Protein AF-A0A7X8CUR7-F1 (afdb_monomer_lite)

Foldseek 3Di:
DVVVVVVVVVVVVVPPPDPPPPPPAAEEAEAEAEPEPVCVVPLVVCLPVPVLVCLVPPDDAQHWYWYWYDDPHIDTQDTDHHHDPVSSVVVSVSSVD

pLDDT: mean 84.14, std 11.35, range [56.75, 96.12]

Secondary structure (DSSP, 8-state):
-HHHHHHHHHHHHH-S-------PPP-EEEEEEE-SGGGGGGHHHIIIIIIHHHHHHH--TT-EEEEEEESSSEEEEEEEE--SHHHHHHHHHHTT-

Radius of gyration: 23.86 Å; chains: 1; bounding box: 72×24×47 Å

Sequence (97 aa):
MKKLLIALVVAASLATPFPASAQEQPVDLIVLLDASQSMFPYFTEVVDFVVSRIAREYLRFGDTFHLLTFTDSVRIEIAQSVRTEQDLKSLLGRLYL

Structure (mmCIF, N/CA/C/O backbone):
data_AF-A0A7X8CUR7-F1
#
_entry.id   AF-A0A7X8CUR7-F1
#
loop_
_atom_site.group_PDB
_atom_site.id
_atom_site.type_symbol
_atom_site.label_atom_id
_atom_site.label_alt_id
_atom_site.label_comp_id
_atom_site.label_asym_id
_atom_site.label_entity_id
_atom_site.label_seq_id
_atom_site.pdbx_PDB_ins_code
_atom_site.Cartn_x
_atom_site.Cartn_y
_atom_site.Cartn_z
_atom_site.occupancy
_atom_site.B_iso_or_equiv
_atom_site.auth_seq_id
_atom_site.auth_comp_id
_atom_site.auth_asym_id
_atom_site.auth_atom_id
_atom_site.pdbx_PDB_model_num
ATOM 1 N N . MET A 1 1 ? -60.022 -0.819 30.252 1.00 60.81 1 MET A N 1
ATOM 2 C CA . MET A 1 1 ? -59.418 -1.802 29.318 1.00 60.81 1 MET A CA 1
ATOM 3 C C . MET A 1 1 ? -58.727 -1.154 28.111 1.00 60.81 1 MET A C 1
ATOM 5 O O . MET A 1 1 ? -57.564 -1.443 27.891 1.00 60.81 1 MET A O 1
ATOM 9 N N . LYS A 1 2 ? -59.361 -0.217 27.382 1.00 63.09 2 LYS A N 1
ATOM 10 C CA . LYS A 1 2 ? -58.754 0.488 26.223 1.00 63.09 2 LYS A CA 1
ATOM 11 C C . LYS A 1 2 ? -57.415 1.198 26.502 1.00 63.09 2 LYS A C 1
ATOM 13 O O . LYS A 1 2 ? -56.503 1.097 25.697 1.00 63.09 2 LYS A O 1
ATOM 18 N N . LYS A 1 3 ? -57.264 1.851 27.662 1.00 67.38 3 LYS A N 1
ATOM 19 C CA . LYS A 1 3 ? -56.010 2.531 28.055 1.00 67.38 3 LYS A CA 1
ATOM 20 C C . LYS A 1 3 ? -54.838 1.562 28.286 1.00 67.38 3 LYS A C 1
ATOM 22 O O . LYS A 1 3 ? -53.699 1.913 28.020 1.00 67.38 3 LYS A O 1
ATOM 27 N N . LEU A 1 4 ? -55.140 0.341 28.736 1.00 75.75 4 LEU A N 1
ATOM 28 C CA . LEU A 1 4 ? -54.146 -0.706 28.985 1.00 75.75 4 LEU A CA 1
ATOM 29 C C . LEU A 1 4 ? -53.666 -1.334 27.666 1.00 75.75 4 LEU A C 1
ATOM 31 O O . LEU A 1 4 ? -52.482 -1.579 27.493 1.00 75.75 4 LEU A O 1
ATOM 35 N N . LEU A 1 5 ? -54.586 -1.497 26.709 1.00 74.56 5 LEU A N 1
ATOM 36 C CA . LEU A 1 5 ? -54.280 -1.899 25.333 1.00 74.56 5 LEU A CA 1
ATOM 37 C C . LEU A 1 5 ? -53.378 -0.884 24.621 1.00 74.56 5 LEU A C 1
ATOM 39 O O . LEU A 1 5 ? -52.410 -1.277 23.984 1.00 74.56 5 LEU A O 1
ATOM 43 N N . ILE A 1 6 ? -53.651 0.415 24.773 1.00 76.88 6 ILE A N 1
ATOM 44 C CA . ILE A 1 6 ? -52.813 1.471 24.184 1.00 76.88 6 ILE A CA 1
ATOM 45 C C . ILE A 1 6 ? -51.407 1.452 24.798 1.00 76.88 6 ILE A C 1
ATOM 47 O O . ILE A 1 6 ? -50.425 1.523 24.067 1.00 76.88 6 ILE A O 1
ATOM 51 N N . ALA A 1 7 ? -51.297 1.285 26.119 1.00 76.31 7 ALA A N 1
ATOM 52 C CA . ALA A 1 7 ? -50.001 1.177 26.789 1.00 76.31 7 ALA A CA 1
ATOM 53 C C . ALA A 1 7 ? -49.195 -0.046 26.313 1.00 76.31 7 ALA A C 1
ATOM 55 O O . ALA A 1 7 ? -47.987 0.056 26.115 1.00 76.31 7 ALA A O 1
ATOM 56 N N . LEU A 1 8 ? -49.864 -1.177 26.069 1.00 77.12 8 LEU A N 1
ATOM 57 C CA . LEU A 1 8 ? -49.224 -2.397 25.578 1.00 77.12 8 LEU A CA 1
ATOM 58 C C . LEU A 1 8 ? -48.720 -2.250 24.134 1.00 77.12 8 LEU A C 1
ATOM 60 O O . LEU A 1 8 ? -47.628 -2.709 23.817 1.00 77.12 8 LEU A O 1
ATOM 64 N N . VAL A 1 9 ? -49.479 -1.564 23.273 1.00 76.94 9 VAL A N 1
ATOM 65 C CA . VAL A 1 9 ? -49.076 -1.275 21.886 1.00 76.94 9 VAL A CA 1
ATOM 66 C C . VAL A 1 9 ? -47.884 -0.316 21.844 1.00 76.94 9 VAL A C 1
ATOM 68 O O . VAL A 1 9 ? -46.949 -0.545 21.082 1.00 76.94 9 VAL A O 1
ATOM 71 N N . VAL A 1 10 ? -47.864 0.713 22.698 1.00 76.12 10 VAL A N 1
ATOM 72 C CA . VAL A 1 10 ? -46.731 1.651 22.785 1.00 76.12 10 VAL A CA 1
ATOM 73 C C . VAL A 1 10 ? -45.471 0.947 23.301 1.00 76.12 10 VAL A C 1
ATOM 75 O O . VAL A 1 10 ? -44.399 1.103 22.717 1.00 76.12 10 VAL A O 1
ATOM 78 N N . ALA A 1 11 ? -45.594 0.107 24.332 1.00 72.00 11 ALA A N 1
ATOM 79 C CA . ALA A 1 11 ? -44.474 -0.686 24.839 1.00 72.00 11 ALA A CA 1
ATOM 80 C C . ALA A 1 11 ? -43.939 -1.677 23.789 1.00 72.00 11 ALA A C 1
ATOM 82 O O . ALA A 1 11 ? -42.727 -1.817 23.642 1.00 72.00 11 ALA A O 1
ATOM 83 N N . ALA A 1 12 ? -44.824 -2.305 23.008 1.00 68.69 12 ALA A N 1
ATOM 84 C CA . ALA A 1 12 ? -44.433 -3.192 21.914 1.00 68.69 12 ALA A CA 1
ATOM 85 C C . ALA A 1 12 ? -43.738 -2.441 20.762 1.00 68.69 12 ALA A C 1
ATOM 87 O O . ALA A 1 12 ? -42.798 -2.970 20.176 1.00 68.69 12 ALA A O 1
ATOM 88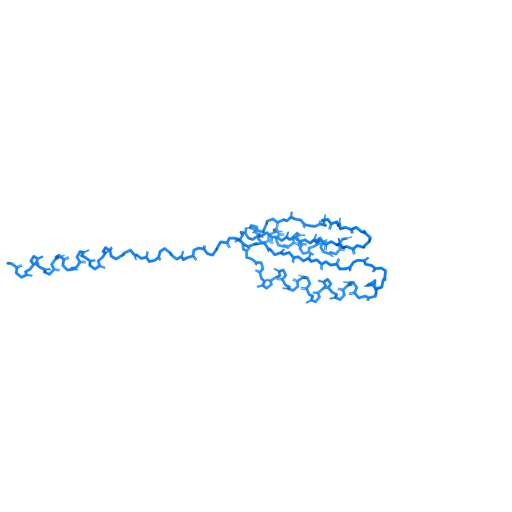 N N . SER A 1 13 ? -44.140 -1.197 20.471 1.00 64.06 13 SER A N 1
ATOM 89 C CA . SER A 1 13 ? -43.485 -0.365 19.448 1.00 64.06 13 SER A CA 1
ATOM 90 C C . SER A 1 13 ? -42.101 0.154 19.852 1.00 64.06 13 SER A C 1
ATOM 92 O O . SER A 1 13 ? -41.285 0.429 18.983 1.00 64.06 13 SER A O 1
ATOM 94 N N . LEU A 1 14 ? -41.808 0.247 21.154 1.00 64.19 14 LEU A N 1
ATOM 95 C CA . LEU A 1 14 ? -40.483 0.618 21.671 1.00 64.19 14 LEU A CA 1
ATOM 96 C C . LEU A 1 14 ? -39.525 -0.577 21.775 1.00 64.19 14 LEU A C 1
ATOM 98 O O . LEU A 1 14 ? -38.320 -0.386 21.906 1.00 64.19 14 LEU A O 1
ATOM 102 N N . ALA A 1 15 ? -40.054 -1.801 21.719 1.00 62.53 15 ALA A N 1
ATOM 103 C CA . ALA A 1 15 ? -39.283 -3.038 21.791 1.00 62.53 15 ALA A CA 1
ATOM 104 C C . ALA A 1 15 ? -38.834 -3.555 20.416 1.00 62.53 15 ALA A C 1
ATOM 106 O O . ALA A 1 15 ? -38.259 -4.642 20.339 1.00 62.53 15 ALA A O 1
ATOM 107 N N . THR A 1 16 ? -39.085 -2.818 19.326 1.00 64.56 16 THR A N 1
ATOM 108 C CA . THR A 1 16 ? -38.521 -3.186 18.026 1.00 64.56 16 THR A CA 1
ATOM 109 C C . THR A 1 16 ? -37.000 -3.138 18.144 1.00 64.56 16 THR A C 1
ATOM 111 O O . THR A 1 16 ? -36.472 -2.065 18.453 1.00 64.56 16 THR A O 1
ATOM 114 N N . PRO A 1 17 ? -36.282 -4.255 17.925 1.00 64.94 17 PRO A N 1
ATOM 115 C CA . PRO A 1 17 ? -34.835 -4.215 17.888 1.00 64.94 17 PRO A CA 1
ATOM 116 C C . PRO A 1 17 ? -34.463 -3.256 16.763 1.00 64.94 17 PRO A C 1
ATOM 118 O O . PRO A 1 17 ? -34.732 -3.527 15.591 1.00 64.94 17 PRO A O 1
ATOM 121 N N . PHE A 1 18 ? -33.901 -2.102 17.125 1.00 64.75 18 PHE A N 1
ATOM 122 C CA . PHE A 1 18 ? -33.197 -1.279 16.158 1.00 64.75 18 PHE A CA 1
ATOM 123 C C . PHE A 1 18 ? -32.205 -2.219 15.476 1.00 64.75 18 PHE A C 1
ATOM 125 O O . PHE A 1 18 ? -31.479 -2.914 16.199 1.00 64.75 18 PHE A O 1
ATOM 132 N N . PRO A 1 19 ? -32.191 -2.322 14.134 1.00 60.38 19 PRO A N 1
ATOM 133 C CA . PRO A 1 19 ? -31.118 -3.044 13.484 1.00 60.38 19 PRO A CA 1
ATOM 134 C C . PRO A 1 19 ? -29.843 -2.388 13.996 1.00 60.38 19 PRO A C 1
ATOM 136 O O . PRO A 1 19 ? -29.645 -1.190 13.786 1.00 60.38 19 PRO A O 1
ATOM 139 N N . ALA A 1 20 ? -29.052 -3.141 14.766 1.00 60.62 20 ALA A N 1
ATOM 140 C CA . ALA A 1 20 ? -27.716 -2.720 15.130 1.00 60.62 20 ALA A CA 1
ATOM 141 C C . ALA A 1 20 ? -27.080 -2.364 13.795 1.00 60.62 20 ALA A C 1
ATOM 143 O O . ALA A 1 20 ? -26.987 -3.229 12.921 1.00 60.62 20 ALA A O 1
ATOM 144 N N . SER A 1 21 ? -26.822 -1.069 13.598 1.00 56.75 21 SER A N 1
ATOM 145 C CA . SER A 1 21 ? -26.194 -0.526 12.402 1.00 56.75 21 SER A CA 1
ATOM 146 C C . SER A 1 21 ? -25.105 -1.504 12.015 1.00 56.75 21 SER A C 1
ATOM 148 O O . SER A 1 21 ? -24.236 -1.753 12.851 1.00 56.75 21 SER A O 1
ATOM 150 N N . ALA A 1 22 ? -25.244 -2.145 10.850 1.00 58.59 22 ALA A N 1
ATOM 151 C CA . ALA A 1 22 ? -24.311 -3.155 10.385 1.00 58.59 22 ALA A CA 1
ATOM 152 C C . ALA A 1 22 ? -22.933 -2.503 10.416 1.00 58.59 22 ALA A C 1
ATOM 154 O O . ALA A 1 22 ? -22.624 -1.666 9.572 1.00 58.59 22 ALA A O 1
ATOM 155 N N . GLN A 1 23 ? -22.176 -2.775 11.478 1.00 58.53 23 GLN A N 1
ATOM 156 C CA . GLN A 1 23 ? -20.870 -2.188 11.657 1.00 58.53 23 GLN A CA 1
ATOM 157 C C . GLN A 1 23 ? -20.037 -2.854 10.583 1.00 58.53 23 GLN A C 1
ATOM 159 O O . GLN A 1 23 ? -19.767 -4.053 10.674 1.00 58.53 23 GLN A O 1
ATOM 164 N N . GLU A 1 24 ? -19.792 -2.108 9.506 1.00 68.62 24 GLU A N 1
ATOM 165 C CA . GLU A 1 24 ? -19.038 -2.604 8.369 1.00 68.62 24 GLU A CA 1
ATOM 166 C C . GLU A 1 24 ? -17.734 -3.172 8.921 1.00 68.62 24 GLU A C 1
ATOM 168 O O . GLU A 1 24 ? -17.003 -2.498 9.652 1.00 68.62 24 GLU A O 1
ATOM 173 N N . GLN A 1 25 ? -17.546 -4.474 8.703 1.00 83.62 25 GLN A N 1
ATOM 174 C CA . GLN A 1 25 ? -16.400 -5.177 9.250 1.00 83.62 25 GLN A CA 1
ATOM 175 C C . GLN A 1 25 ? -15.138 -4.572 8.635 1.00 83.62 25 GLN A C 1
ATOM 177 O O . GLN A 1 25 ? -15.172 -4.225 7.452 1.00 83.62 25 GLN A O 1
ATOM 182 N N . PRO A 1 26 ? -14.049 -4.451 9.414 1.00 89.81 26 PRO A N 1
ATOM 183 C CA . PRO A 1 26 ? -12.769 -4.021 8.876 1.00 89.81 26 PRO A CA 1
ATOM 184 C C . PRO A 1 26 ? -12.411 -4.810 7.622 1.00 89.81 26 PRO A C 1
ATOM 186 O O . PRO A 1 26 ? -12.587 -6.033 7.596 1.00 89.81 26 PRO A O 1
ATOM 189 N N . VAL A 1 27 ? -11.920 -4.116 6.601 1.00 91.25 27 VAL A N 1
ATOM 190 C CA . VAL A 1 27 ? -11.511 -4.743 5.343 1.00 91.25 27 VAL A CA 1
ATOM 191 C C . VAL A 1 27 ? -9.996 -4.759 5.195 1.00 91.25 27 VAL A C 1
ATOM 193 O O . VAL A 1 27 ? -9.289 -3.882 5.693 1.00 91.25 27 VAL A O 1
ATOM 196 N N . ASP A 1 28 ? -9.505 -5.751 4.457 1.00 93.75 28 ASP A N 1
ATOM 197 C CA . ASP A 1 28 ? -8.108 -5.829 4.044 1.00 93.75 28 ASP A CA 1
ATOM 198 C C . ASP A 1 28 ? -7.985 -5.331 2.597 1.00 93.75 28 ASP A C 1
ATOM 200 O O . ASP A 1 28 ? -8.448 -5.973 1.650 1.00 93.75 28 ASP A O 1
ATOM 204 N N . LEU A 1 29 ? -7.355 -4.171 2.411 1.00 92.81 29 LEU A N 1
ATOM 205 C CA . LEU A 1 29 ? -7.018 -3.633 1.098 1.00 92.81 29 LEU A CA 1
ATOM 206 C C . LEU A 1 29 ? -5.654 -4.173 0.672 1.00 92.81 29 LEU A C 1
ATOM 208 O O . LEU A 1 29 ? -4.623 -3.780 1.216 1.00 92.81 29 LEU A O 1
ATOM 212 N N . ILE A 1 30 ? -5.654 -5.052 -0.327 1.00 93.94 30 ILE A N 1
ATOM 213 C CA . ILE A 1 30 ? -4.447 -5.710 -0.827 1.00 93.94 30 ILE A CA 1
ATOM 214 C C . ILE A 1 30 ? -4.088 -5.152 -2.204 1.00 93.94 30 ILE A C 1
ATOM 216 O O . ILE A 1 30 ? -4.842 -5.299 -3.164 1.00 93.94 30 ILE A O 1
ATOM 220 N N . VAL A 1 31 ? -2.908 -4.547 -2.303 1.00 92.19 31 VAL A N 1
ATOM 221 C CA . VAL A 1 31 ? -2.311 -4.067 -3.550 1.00 92.19 31 VAL A CA 1
ATOM 222 C C . VAL A 1 31 ? -1.167 -4.998 -3.929 1.00 92.19 31 VAL A C 1
ATOM 224 O O . VAL A 1 31 ? -0.205 -5.139 -3.178 1.00 92.19 31 VAL A O 1
ATOM 227 N N . LEU A 1 32 ? -1.266 -5.614 -5.106 1.00 93.44 32 LEU A N 1
ATOM 228 C CA . LEU A 1 32 ? -0.192 -6.399 -5.708 1.00 93.44 32 LEU A CA 1
ATOM 229 C C . LEU A 1 32 ? 0.437 -5.590 -6.845 1.00 93.44 32 LEU A C 1
ATOM 231 O O . LEU A 1 32 ? -0.207 -5.341 -7.862 1.00 93.44 32 LEU A O 1
ATOM 235 N N . LEU A 1 33 ? 1.684 -5.173 -6.655 1.00 92.19 33 LEU A N 1
ATOM 236 C CA . LEU A 1 33 ? 2.425 -4.301 -7.554 1.00 92.19 33 LEU A CA 1
ATOM 237 C C . LEU A 1 33 ? 3.512 -5.082 -8.299 1.00 92.19 33 LEU A C 1
ATOM 239 O O . LEU A 1 33 ? 4.361 -5.732 -7.692 1.00 92.19 33 LEU A O 1
ATOM 243 N N . ASP A 1 34 ? 3.503 -4.990 -9.623 1.00 92.75 34 ASP A N 1
ATOM 244 C CA . ASP A 1 34 ? 4.588 -5.512 -10.450 1.00 92.75 34 ASP A CA 1
ATOM 245 C C . ASP A 1 34 ? 5.832 -4.623 -10.284 1.00 92.75 34 ASP A C 1
ATOM 247 O O . ASP A 1 34 ? 5.791 -3.421 -10.555 1.00 92.75 34 ASP A O 1
ATOM 251 N N . ALA A 1 35 ? 6.931 -5.217 -9.814 1.00 91.19 35 ALA A N 1
ATOM 252 C CA . ALA A 1 35 ? 8.220 -4.557 -9.612 1.00 91.19 35 ALA A CA 1
ATOM 253 C C . ALA A 1 35 ? 9.293 -5.052 -10.603 1.00 91.19 35 ALA A C 1
ATOM 255 O O . ALA A 1 35 ? 10.493 -4.889 -10.367 1.00 91.19 35 ALA 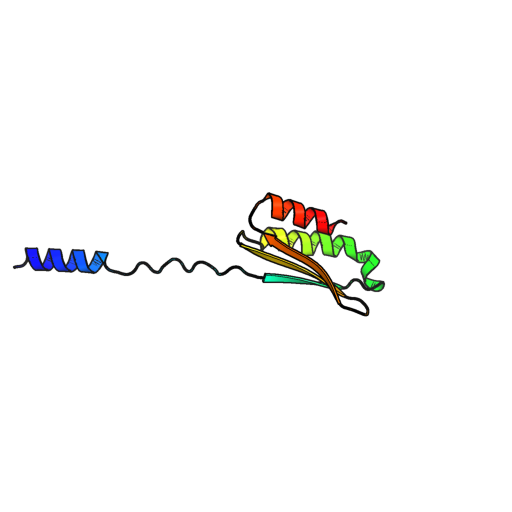A O 1
ATOM 256 N N . SER A 1 36 ? 8.883 -5.687 -11.705 1.00 93.62 36 SER A N 1
ATOM 257 C CA . SER A 1 36 ? 9.774 -6.118 -12.781 1.00 93.62 36 SER A CA 1
ATOM 258 C C . SER A 1 36 ? 10.472 -4.934 -13.455 1.00 93.62 36 SER A C 1
ATOM 260 O O . SER A 1 36 ? 9.991 -3.801 -13.454 1.00 93.62 36 SER A O 1
ATOM 262 N N . GLN A 1 37 ? 11.616 -5.198 -14.091 1.00 92.69 37 GLN A N 1
ATOM 263 C CA . GLN A 1 37 ? 12.407 -4.154 -14.751 1.00 92.69 37 GLN A CA 1
ATOM 264 C C . GLN A 1 37 ? 11.618 -3.404 -15.841 1.00 92.69 37 GLN A C 1
ATOM 266 O O . GLN A 1 37 ? 11.828 -2.209 -16.044 1.00 92.69 37 GLN A O 1
ATOM 271 N N . SER A 1 38 ? 10.677 -4.075 -16.514 1.00 93.62 38 SER A N 1
ATOM 272 C CA . SER A 1 38 ? 9.778 -3.454 -17.496 1.00 93.62 38 SER A CA 1
ATOM 273 C C . SER A 1 38 ? 8.860 -2.386 -16.899 1.00 93.62 38 SER A C 1
ATOM 275 O O . SER A 1 38 ? 8.410 -1.508 -17.631 1.00 93.62 38 SER A O 1
ATOM 277 N N . MET A 1 39 ? 8.610 -2.426 -15.589 1.00 92.94 39 MET A N 1
ATOM 278 C CA . MET A 1 39 ? 7.755 -1.468 -14.891 1.00 92.94 39 MET A CA 1
ATOM 279 C C . MET A 1 39 ? 8.492 -0.226 -14.389 1.00 92.94 39 MET A C 1
ATOM 281 O O . MET A 1 39 ? 7.838 0.743 -14.011 1.00 92.94 39 MET A O 1
ATOM 285 N N . PHE A 1 40 ? 9.829 -0.194 -14.422 1.00 89.00 40 PHE A N 1
ATOM 286 C CA . PHE A 1 40 ? 10.614 0.924 -13.877 1.00 89.00 40 PHE A CA 1
ATOM 287 C C . PHE A 1 40 ? 10.217 2.305 -14.429 1.00 89.00 40 PHE A C 1
ATOM 289 O O . PHE A 1 40 ? 10.110 3.230 -13.625 1.00 89.00 40 PHE A O 1
ATOM 296 N N . PRO A 1 41 ? 9.936 2.485 -15.739 1.00 91.31 41 PRO A N 1
ATOM 297 C CA . PRO A 1 41 ? 9.510 3.785 -16.264 1.00 91.31 41 PRO A CA 1
ATOM 298 C C . PRO A 1 41 ? 8.161 4.271 -15.715 1.00 91.31 41 PRO A C 1
ATOM 300 O O . PRO A 1 41 ? 7.889 5.465 -15.752 1.00 91.31 41 PRO A O 1
ATOM 303 N N . TYR A 1 42 ? 7.327 3.355 -15.220 1.00 88.75 42 TYR A N 1
ATOM 304 C CA . TYR A 1 42 ? 5.942 3.611 -14.815 1.00 88.75 42 TYR A CA 1
ATOM 305 C C . TYR A 1 42 ? 5.744 3.567 -13.298 1.00 88.75 42 TYR A C 1
ATOM 307 O O . TYR A 1 42 ? 4.658 3.874 -12.814 1.00 88.75 42 TYR A O 1
ATOM 315 N N . PHE A 1 43 ? 6.768 3.172 -12.537 1.00 84.69 43 PHE A N 1
ATOM 316 C CA . PHE A 1 43 ? 6.643 2.878 -11.110 1.00 84.69 43 PHE A CA 1
ATOM 317 C C . PHE A 1 43 ? 6.083 4.067 -10.324 1.00 84.69 43 PHE A C 1
ATOM 319 O O . PHE A 1 43 ? 5.104 3.922 -9.596 1.00 84.69 43 PHE A O 1
ATOM 326 N N . THR A 1 44 ? 6.643 5.259 -10.543 1.00 84.31 44 THR A N 1
ATOM 327 C CA . THR A 1 44 ? 6.181 6.493 -9.899 1.00 84.31 44 THR A CA 1
ATOM 328 C C . THR A 1 44 ? 4.723 6.793 -10.233 1.00 84.31 44 THR A C 1
ATOM 330 O O . THR A 1 44 ? 3.939 7.059 -9.330 1.00 84.31 44 THR A O 1
ATOM 333 N N . GLU A 1 45 ? 4.324 6.682 -11.504 1.00 85.88 45 GLU A N 1
ATOM 334 C CA . GLU A 1 45 ? 2.942 6.951 -11.917 1.00 85.88 45 GLU A CA 1
ATOM 335 C C . GLU A 1 45 ? 1.956 5.961 -11.287 1.00 85.88 45 GLU A C 1
ATOM 337 O O . GLU A 1 45 ? 0.899 6.359 -10.796 1.00 85.88 45 GLU A O 1
ATOM 342 N N . VAL A 1 46 ? 2.296 4.672 -11.251 1.00 86.19 46 VAL A N 1
ATOM 343 C CA . VAL A 1 46 ? 1.437 3.653 -10.637 1.00 86.19 46 VAL A CA 1
ATOM 344 C C . VAL A 1 46 ? 1.304 3.893 -9.131 1.00 86.19 46 VAL A C 1
ATOM 346 O O . VAL A 1 46 ? 0.195 3.854 -8.593 1.00 86.19 46 VAL A O 1
ATOM 349 N N . VAL A 1 47 ? 2.404 4.194 -8.440 1.00 84.75 47 VAL A N 1
ATOM 350 C CA . VAL A 1 47 ? 2.377 4.480 -7.000 1.00 84.75 47 VAL A CA 1
ATOM 351 C C . VAL A 1 47 ? 1.578 5.754 -6.698 1.00 84.75 47 VAL A C 1
ATOM 353 O O . VAL A 1 47 ? 0.711 5.739 -5.820 1.00 84.75 47 VAL A O 1
ATOM 356 N N . ASP A 1 48 ? 1.799 6.831 -7.451 1.00 82.00 48 ASP A N 1
ATOM 357 C CA . ASP A 1 48 ? 1.158 8.129 -7.225 1.00 82.00 48 ASP A CA 1
ATOM 358 C C . ASP A 1 48 ? -0.327 8.138 -7.566 1.00 82.00 48 ASP A C 1
ATOM 360 O O . ASP A 1 48 ? -1.164 8.559 -6.760 1.00 82.00 48 ASP A O 1
ATOM 364 N N . PHE A 1 49 ? -0.675 7.689 -8.769 1.00 76.94 49 PHE A N 1
ATOM 365 C CA . PHE A 1 49 ? -2.030 7.855 -9.284 1.00 76.94 49 PHE A CA 1
ATOM 366 C C . PHE A 1 49 ? -2.966 6.733 -8.860 1.00 76.94 49 PHE A C 1
ATOM 368 O O . PHE A 1 49 ? -4.177 6.958 -8.785 1.00 76.94 49 PHE A O 1
ATOM 375 N N . VAL A 1 50 ? -2.426 5.545 -8.576 1.00 78.62 50 VAL A N 1
ATOM 376 C CA . VAL A 1 50 ? -3.234 4.360 -8.283 1.00 78.62 50 VAL A CA 1
ATOM 377 C C . VAL A 1 50 ? -3.128 4.002 -6.809 1.00 78.62 50 VAL A C 1
ATOM 379 O O . VAL A 1 50 ? -4.130 4.068 -6.102 1.00 78.62 50 VAL A O 1
ATOM 382 N N . VAL A 1 51 ? -1.935 3.685 -6.305 1.00 81.31 51 VAL A N 1
ATOM 383 C CA . VAL A 1 51 ? -1.794 3.148 -4.939 1.00 81.31 51 VAL A CA 1
ATOM 384 C C . VAL A 1 51 ? -2.132 4.200 -3.882 1.00 81.31 51 VAL A C 1
ATOM 386 O O . VAL A 1 51 ? -2.988 3.964 -3.028 1.00 81.31 51 VAL A O 1
ATOM 389 N N . SER A 1 52 ? -1.535 5.390 -3.976 1.00 84.31 52 SER A N 1
ATOM 390 C CA . SER A 1 52 ? -1.795 6.497 -3.048 1.00 84.31 52 SER A CA 1
ATOM 391 C C . SER A 1 52 ? -3.245 6.976 -3.096 1.00 84.31 52 SER A C 1
ATOM 393 O O . SER A 1 52 ? -3.813 7.346 -2.065 1.00 84.31 52 SER A O 1
ATOM 395 N N . ARG A 1 53 ? -3.867 6.963 -4.280 1.00 87.12 53 ARG A N 1
ATOM 396 C CA . ARG A 1 53 ? -5.265 7.365 -4.452 1.00 87.12 53 ARG A CA 1
ATOM 397 C C . ARG A 1 53 ? -6.224 6.343 -3.856 1.00 87.12 53 ARG A C 1
ATOM 399 O O . ARG A 1 53 ? -7.086 6.726 -3.071 1.00 87.12 53 ARG A O 1
ATOM 406 N N . ILE A 1 54 ? -6.040 5.059 -4.169 1.00 85.56 54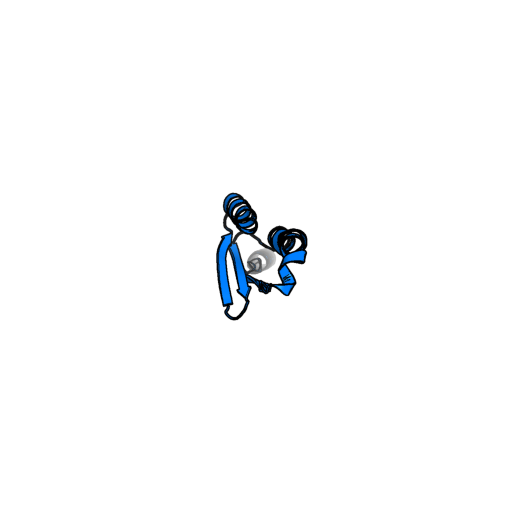 ILE A N 1
ATOM 407 C CA . ILE A 1 54 ? -6.880 3.983 -3.633 1.00 85.56 54 ILE A CA 1
ATOM 408 C C . ILE A 1 54 ? -6.764 3.944 -2.106 1.00 85.56 54 ILE A C 1
ATOM 410 O O . ILE A 1 54 ? -7.781 3.876 -1.423 1.00 85.56 54 ILE A O 1
ATOM 414 N N . ALA A 1 55 ? -5.553 4.071 -1.558 1.00 86.00 55 ALA A N 1
ATOM 415 C CA . ALA A 1 55 ? -5.357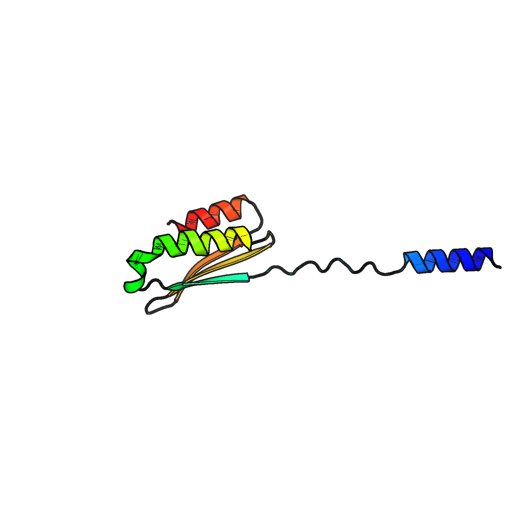 4.125 -0.113 1.00 86.00 55 ALA A CA 1
ATOM 416 C C . ALA A 1 55 ? -6.142 5.281 0.535 1.00 86.00 55 ALA A C 1
ATOM 418 O O . ALA A 1 55 ? -6.762 5.087 1.571 1.00 86.00 55 ALA A O 1
ATOM 419 N N . ARG A 1 56 ? -6.174 6.473 -0.073 1.00 86.25 56 ARG A N 1
ATOM 420 C CA . ARG A 1 56 ? -6.915 7.626 0.474 1.00 86.25 56 ARG A CA 1
ATOM 421 C C . ARG A 1 56 ? -8.429 7.522 0.314 1.00 86.25 56 ARG A C 1
ATOM 423 O O . ARG A 1 56 ? -9.152 8.004 1.177 1.00 86.25 56 ARG A O 1
ATOM 430 N N . GLU A 1 57 ? -8.901 6.978 -0.803 1.00 87.81 57 GLU A N 1
ATOM 431 C CA . GLU A 1 57 ? -10.332 6.942 -1.124 1.00 87.81 57 GLU A CA 1
ATOM 432 C C . GLU A 1 57 ? -11.051 5.745 -0.484 1.00 87.81 57 GLU A C 1
ATOM 434 O O . GLU A 1 57 ? -12.241 5.847 -0.187 1.00 87.81 57 GLU A O 1
ATOM 439 N N . TYR A 1 58 ? -10.348 4.630 -0.254 1.00 84.69 58 TYR A N 1
ATOM 440 C CA . TYR A 1 58 ? -10.969 3.373 0.170 1.00 84.69 58 TYR A CA 1
ATOM 441 C C . TYR A 1 58 ? -10.594 2.909 1.579 1.00 84.69 58 TYR A C 1
ATOM 443 O O . TYR A 1 58 ? -11.382 2.159 2.153 1.00 84.69 58 TYR A O 1
ATOM 451 N N . LEU A 1 59 ? -9.462 3.335 2.160 1.00 89.38 59 LEU A N 1
ATOM 452 C CA . LEU A 1 59 ? -9.139 2.962 3.544 1.00 89.38 59 LEU A CA 1
ATOM 453 C C . LEU A 1 59 ? -9.967 3.770 4.534 1.00 89.38 59 LEU A C 1
ATOM 455 O O . LEU A 1 59 ? -10.010 5.001 4.497 1.00 89.38 59 LEU A O 1
ATOM 459 N N . ARG A 1 60 ? -10.558 3.060 5.484 1.00 90.94 60 ARG A N 1
ATOM 460 C CA . ARG A 1 60 ? -11.256 3.612 6.638 1.00 90.94 60 ARG A CA 1
ATOM 461 C C . ARG A 1 60 ? -10.500 3.253 7.907 1.00 90.94 60 ARG A C 1
ATOM 463 O O . ARG A 1 60 ? -9.661 2.353 7.935 1.00 90.94 60 ARG A O 1
ATOM 470 N N . PHE A 1 61 ? -10.804 3.954 8.995 1.00 90.62 61 PHE A N 1
ATOM 471 C CA . PHE A 1 61 ? -10.238 3.587 10.288 1.00 90.62 61 PHE A CA 1
ATOM 472 C C . PHE A 1 61 ? -10.749 2.214 10.723 1.00 90.62 61 PHE A C 1
ATOM 474 O O . PHE A 1 61 ? -11.954 1.989 10.808 1.00 90.62 61 PHE A O 1
ATOM 481 N N . GLY A 1 62 ? -9.814 1.323 11.027 1.00 90.69 62 GLY A N 1
ATOM 482 C CA . GLY A 1 62 ? -10.065 -0.083 11.316 1.00 90.69 62 GLY A CA 1
ATOM 483 C C . GLY A 1 62 ? -9.517 -1.011 10.236 1.00 90.69 62 GLY A C 1
ATOM 484 O O . GLY A 1 62 ? -9.114 -2.119 10.582 1.00 90.69 62 GLY A O 1
ATOM 485 N N . ASP A 1 63 ? -9.420 -0.549 8.989 1.00 94.06 63 ASP A N 1
ATOM 486 C CA . ASP A 1 63 ? -8.968 -1.358 7.855 1.00 94.06 63 ASP A CA 1
ATOM 487 C C . ASP A 1 63 ? -7.468 -1.658 7.914 1.00 94.06 63 ASP A C 1
ATOM 489 O O . ASP A 1 63 ? -6.691 -0.972 8.592 1.00 94.06 63 ASP A O 1
ATOM 493 N N . THR A 1 64 ? -7.047 -2.676 7.167 1.00 94.94 64 THR A N 1
ATOM 494 C CA . THR A 1 64 ? -5.637 -3.040 7.007 1.00 94.94 64 THR A CA 1
ATOM 495 C C . THR A 1 64 ? -5.213 -2.870 5.560 1.00 94.94 64 THR A C 1
ATOM 497 O O . THR A 1 64 ? -5.869 -3.337 4.636 1.00 94.94 64 THR A O 1
ATOM 500 N N . PHE A 1 65 ? -4.087 -2.200 5.352 1.00 94.81 65 PHE A N 1
ATOM 501 C CA . PHE A 1 65 ? -3.473 -2.046 4.045 1.00 94.81 65 PHE A CA 1
ATOM 502 C C . PHE A 1 65 ? -2.301 -3.005 3.885 1.00 94.81 65 PHE A C 1
ATOM 504 O O . PHE A 1 65 ? -1.418 -3.075 4.748 1.00 94.81 65 PHE A O 1
ATOM 511 N N . HIS A 1 66 ? -2.262 -3.676 2.740 1.00 95.00 66 HIS A N 1
ATOM 512 C CA . HIS A 1 66 ? -1.178 -4.547 2.331 1.00 95.00 66 HIS A CA 1
ATOM 513 C C . HIS A 1 66 ? -0.633 -4.101 0.977 1.00 95.00 66 HIS A C 1
ATOM 515 O O . HIS A 1 66 ? -1.374 -4.046 -0.001 1.00 95.00 66 HIS A O 1
ATOM 521 N N . LEU A 1 67 ? 0.672 -3.840 0.907 1.00 93.31 67 LEU A N 1
ATOM 522 C CA . LEU A 1 67 ? 1.397 -3.683 -0.350 1.00 93.31 67 LEU A CA 1
ATOM 523 C C . LEU A 1 67 ? 2.317 -4.881 -0.527 1.00 93.31 67 LEU A C 1
ATOM 525 O O . LEU A 1 67 ? 3.211 -5.113 0.290 1.00 93.31 67 LEU A O 1
ATOM 529 N N . LEU A 1 68 ? 2.099 -5.617 -1.606 1.00 94.50 68 LEU A N 1
ATOM 530 C CA . LEU A 1 68 ? 2.959 -6.694 -2.049 1.00 94.50 68 LEU A CA 1
ATOM 531 C C . LEU A 1 68 ? 3.603 -6.283 -3.362 1.00 94.50 68 LEU A C 1
ATOM 533 O O . LEU A 1 68 ? 2.919 -5.772 -4.245 1.00 94.50 68 LEU A O 1
ATOM 537 N N . THR A 1 69 ? 4.893 -6.545 -3.508 1.00 93.31 69 THR A N 1
ATOM 538 C CA . THR A 1 69 ? 5.581 -6.436 -4.793 1.00 93.31 69 THR A CA 1
ATOM 539 C C . THR A 1 69 ? 5.903 -7.823 -5.318 1.00 93.31 69 THR A C 1
ATOM 541 O O . THR A 1 69 ? 6.079 -8.767 -4.541 1.00 93.31 69 THR A O 1
ATOM 544 N N . PHE A 1 70 ? 5.980 -7.973 -6.636 1.00 95.00 70 PHE A N 1
ATOM 545 C CA . PHE A 1 70 ? 6.464 -9.213 -7.227 1.00 95.00 70 PHE A CA 1
ATOM 546 C C . PHE A 1 70 ? 7.441 -8.981 -8.378 1.00 95.00 70 PHE A C 1
ATOM 548 O O . PHE A 1 70 ? 7.305 -8.048 -9.169 1.00 95.00 70 PHE A O 1
ATOM 555 N N . THR A 1 71 ? 8.432 -9.868 -8.444 1.00 94.12 71 THR A N 1
ATOM 556 C CA . THR A 1 71 ? 9.354 -10.070 -9.568 1.00 94.12 71 THR A CA 1
ATOM 557 C C . THR A 1 71 ? 9.392 -11.570 -9.888 1.00 94.12 71 THR A C 1
ATOM 559 O O . THR A 1 71 ? 8.364 -12.175 -10.173 1.00 94.12 71 THR A O 1
ATOM 562 N N . ASP A 1 72 ? 10.559 -12.196 -9.769 1.00 94.69 72 ASP A N 1
ATOM 56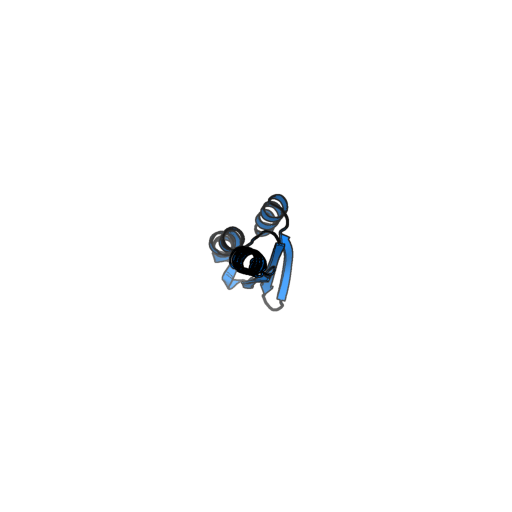3 C CA . ASP A 1 72 ? 10.764 -13.640 -9.630 1.00 94.69 72 ASP A CA 1
ATOM 564 C C . ASP A 1 72 ? 10.195 -14.235 -8.324 1.00 94.69 72 ASP A C 1
ATOM 566 O O . ASP A 1 72 ? 10.007 -15.445 -8.215 1.00 94.69 72 ASP A O 1
ATOM 570 N N . SER A 1 73 ? 9.924 -13.393 -7.327 1.00 95.38 73 SER A N 1
ATOM 571 C CA . SER A 1 73 ? 9.377 -13.758 -6.021 1.00 95.38 73 SER A CA 1
ATOM 572 C C . SER A 1 73 ? 8.462 -12.652 -5.489 1.00 95.38 73 SER A C 1
ATOM 574 O O . SER A 1 73 ? 8.568 -11.499 -5.909 1.00 95.38 73 SER A O 1
ATOM 576 N N . VAL A 1 74 ? 7.551 -13.005 -4.576 1.00 96.12 74 VAL A N 1
ATOM 577 C CA . VAL A 1 74 ? 6.644 -12.052 -3.916 1.00 96.12 74 VAL A CA 1
ATOM 578 C C . VAL A 1 74 ? 7.280 -11.550 -2.623 1.00 96.12 74 VAL A C 1
ATOM 580 O O . VAL A 1 74 ? 7.796 -12.345 -1.834 1.00 96.12 74 VAL A O 1
ATOM 583 N N . ARG A 1 75 ? 7.200 -10.243 -2.374 1.00 95.06 75 ARG A N 1
ATOM 584 C CA . ARG A 1 75 ? 7.615 -9.602 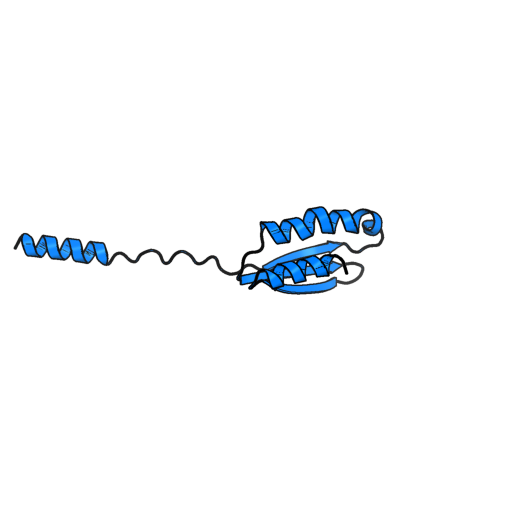-1.122 1.00 95.06 75 ARG A CA 1
ATOM 585 C C . ARG A 1 75 ? 6.470 -8.787 -0.539 1.00 95.06 75 ARG A C 1
ATOM 587 O O . ARG A 1 75 ? 5.694 -8.180 -1.269 1.00 95.06 75 ARG A O 1
ATOM 594 N N . ILE A 1 76 ? 6.362 -8.787 0.787 1.00 94.75 76 ILE A N 1
ATOM 595 C CA . ILE A 1 76 ? 5.420 -7.935 1.518 1.00 94.75 76 ILE A CA 1
ATOM 596 C C . ILE A 1 76 ? 6.177 -6.670 1.914 1.00 94.75 76 ILE A C 1
ATOM 598 O O . ILE A 1 76 ? 7.049 -6.725 2.778 1.00 94.75 76 ILE A O 1
ATOM 602 N N . GLU A 1 77 ? 5.838 -5.545 1.296 1.00 92.12 77 GLU A N 1
ATOM 603 C CA . GLU A 1 77 ? 6.472 -4.250 1.572 1.00 92.12 77 GLU A CA 1
ATOM 604 C C . GLU A 1 77 ? 5.795 -3.543 2.754 1.00 92.12 77 GLU A C 1
ATOM 606 O O . GLU A 1 77 ? 6.435 -2.972 3.644 1.00 92.12 77 GLU A O 1
ATOM 611 N N . ILE A 1 78 ? 4.460 -3.589 2.790 1.00 93.06 78 ILE A N 1
ATOM 612 C CA . ILE A 1 78 ? 3.646 -2.940 3.821 1.00 93.06 78 ILE A CA 1
ATOM 613 C C . ILE A 1 78 ? 2.546 -3.902 4.257 1.00 93.06 78 ILE A C 1
ATOM 615 O O . ILE A 1 78 ? 1.875 -4.501 3.426 1.00 93.06 78 ILE A O 1
ATOM 619 N N . ALA A 1 79 ? 2.349 -4.020 5.568 1.00 94.75 79 ALA A N 1
ATOM 620 C CA . ALA A 1 79 ? 1.179 -4.634 6.184 1.00 94.75 79 ALA A CA 1
ATOM 621 C C . ALA A 1 79 ? 0.856 -3.821 7.442 1.00 94.75 79 ALA A C 1
ATOM 623 O O . ALA A 1 79 ? 1.605 -3.870 8.420 1.00 94.75 79 ALA A O 1
ATOM 624 N N . GLN A 1 80 ? -0.188 -2.994 7.393 1.00 93.75 80 GLN A N 1
ATOM 625 C CA . GLN A 1 80 ? -0.468 -2.024 8.451 1.00 93.75 80 GLN A CA 1
ATOM 626 C C . GLN A 1 80 ? -1.966 -1.778 8.619 1.00 93.75 80 GLN A C 1
ATOM 628 O O . GLN A 1 80 ? -2.653 -1.427 7.666 1.00 93.75 80 GLN A O 1
ATOM 633 N N . SER A 1 81 ? -2.446 -1.881 9.860 1.00 94.44 81 SER A N 1
ATOM 634 C CA . SER A 1 81 ? -3.790 -1.432 10.234 1.00 94.44 81 SER A CA 1
ATOM 635 C C . SER A 1 81 ? -3.811 0.089 10.387 1.00 94.44 81 SER A C 1
ATOM 637 O O . SER A 1 81 ? -2.947 0.664 11.055 1.00 94.44 81 SER A O 1
ATOM 639 N N . VAL A 1 82 ? -4.789 0.744 9.769 1.00 93.44 82 VAL A N 1
ATOM 640 C CA . VAL A 1 82 ? -4.977 2.195 9.824 1.00 93.44 82 VAL A CA 1
ATOM 641 C C . VAL A 1 82 ? -5.978 2.504 10.926 1.00 93.44 82 VAL A C 1
ATOM 643 O O . VAL A 1 82 ? -7.172 2.259 10.784 1.00 93.44 82 VAL A O 1
ATOM 646 N N . ARG A 1 83 ? -5.506 3.036 12.055 1.00 93.12 83 ARG A N 1
ATOM 647 C CA . ARG A 1 83 ? -6.367 3.374 13.205 1.00 93.12 83 ARG A CA 1
ATOM 648 C C . ARG A 1 83 ? -6.513 4.874 13.395 1.00 93.12 83 ARG A C 1
ATOM 650 O O . ARG A 1 83 ? -7.466 5.325 14.024 1.00 93.12 83 ARG A O 1
ATOM 657 N N . THR A 1 84 ? -5.563 5.636 12.867 1.00 93.06 84 THR A N 1
ATOM 658 C CA . THR A 1 84 ? -5.478 7.083 13.010 1.00 93.06 84 THR A CA 1
ATOM 659 C C . THR A 1 84 ? -5.052 7.752 11.706 1.00 93.06 84 THR A C 1
ATOM 661 O O . THR A 1 84 ? -4.446 7.141 10.826 1.00 93.06 84 THR A O 1
ATOM 664 N N . GLU A 1 85 ? -5.291 9.059 11.616 1.00 90.19 85 GLU A N 1
ATOM 665 C CA . GLU A 1 85 ? -4.759 9.909 10.541 1.00 90.19 85 GLU A CA 1
ATOM 666 C C . GLU A 1 85 ? -3.227 9.869 10.448 1.00 90.19 85 GLU A C 1
ATOM 668 O O . GLU A 1 85 ? -2.649 9.986 9.368 1.00 90.19 85 GLU A O 1
ATOM 673 N N . GLN A 1 86 ? -2.544 9.698 11.584 1.00 92.19 86 GLN A N 1
ATOM 674 C CA . GLN A 1 86 ? -1.089 9.591 11.602 1.00 92.19 86 GLN A CA 1
ATOM 675 C C . GLN A 1 86 ? -0.620 8.285 10.951 1.00 92.19 86 GLN A C 1
ATOM 677 O O . GLN A 1 86 ? 0.379 8.294 10.230 1.00 92.19 86 GLN A O 1
ATOM 682 N N . ASP A 1 87 ? -1.361 7.192 11.146 1.00 91.31 87 ASP A N 1
ATOM 683 C CA . ASP A 1 87 ? -1.082 5.908 10.500 1.00 91.31 87 ASP A CA 1
ATOM 684 C C . ASP A 1 87 ? -1.220 6.027 8.983 1.00 91.31 87 ASP A C 1
ATOM 686 O O . ASP A 1 87 ? -0.345 5.556 8.256 1.00 91.31 87 ASP A O 1
ATOM 690 N N . LEU A 1 88 ? -2.270 6.711 8.512 1.00 89.94 88 LEU A N 1
ATOM 691 C CA . LEU A 1 88 ? -2.491 6.964 7.088 1.00 89.94 88 LEU A CA 1
ATOM 692 C C . LEU A 1 88 ? -1.362 7.812 6.486 1.00 89.94 88 LEU A C 1
ATOM 694 O O . LEU A 1 88 ? -0.822 7.469 5.438 1.00 89.94 88 LEU A O 1
ATOM 698 N N . LYS A 1 89 ? -0.948 8.892 7.160 1.00 89.88 89 LYS A N 1
ATOM 699 C CA . LYS A 1 89 ? 0.183 9.723 6.707 1.00 89.88 89 LYS A CA 1
ATOM 700 C C . LYS A 1 89 ? 1.493 8.940 6.659 1.00 89.88 89 LYS A C 1
ATOM 702 O O . LYS A 1 89 ? 2.240 9.075 5.695 1.00 89.88 89 LYS A O 1
ATOM 707 N N . SER A 1 90 ? 1.761 8.130 7.683 1.00 91.12 90 SER A N 1
ATOM 708 C CA . SER A 1 90 ? 2.948 7.274 7.753 1.00 91.12 90 SER A CA 1
ATOM 709 C C . SER A 1 90 ? 2.961 6.249 6.617 1.00 91.12 90 SER A C 1
ATOM 711 O O . SER A 1 90 ? 3.958 6.121 5.910 1.00 91.12 90 SER A O 1
ATOM 713 N N . LEU A 1 91 ? 1.826 5.584 6.380 1.00 90.94 91 LEU A N 1
ATOM 714 C CA . LEU A 1 91 ? 1.639 4.630 5.288 1.00 90.94 91 LEU A CA 1
ATOM 715 C C . LEU A 1 91 ? 1.918 5.277 3.933 1.00 90.94 91 LEU A C 1
ATOM 717 O O . LEU A 1 91 ? 2.708 4.743 3.161 1.00 90.94 91 LEU A O 1
ATOM 721 N N . LEU A 1 92 ? 1.323 6.442 3.668 1.00 88.62 92 LEU A N 1
ATOM 722 C CA . LEU A 1 92 ? 1.525 7.159 2.410 1.00 88.62 92 LEU A CA 1
ATOM 723 C C . LEU A 1 92 ? 2.979 7.600 2.231 1.00 88.62 92 LEU A C 1
ATOM 725 O O . LEU A 1 92 ? 3.500 7.507 1.130 1.00 88.62 92 LEU A O 1
ATOM 729 N N . GLY A 1 93 ? 3.658 8.028 3.300 1.00 87.38 93 GLY A N 1
ATOM 730 C CA . GLY A 1 93 ? 5.082 8.369 3.244 1.00 87.38 93 GLY A CA 1
ATOM 731 C C . GLY A 1 93 ? 5.971 7.177 2.881 1.00 87.38 93 GLY A C 1
ATOM 732 O O . GLY A 1 93 ? 6.945 7.341 2.154 1.00 87.38 93 GLY A O 1
ATOM 733 N N . ARG A 1 94 ? 5.614 5.969 3.335 1.00 87.44 94 ARG A N 1
ATOM 734 C CA . ARG A 1 94 ? 6.354 4.732 3.036 1.00 87.44 94 ARG A CA 1
ATOM 735 C C . ARG A 1 94 ? 6.207 4.245 1.597 1.00 87.44 94 ARG A C 1
ATOM 737 O O . ARG A 1 94 ? 7.029 3.443 1.181 1.00 87.44 94 ARG A O 1
ATOM 744 N N . LEU A 1 95 ? 5.209 4.713 0.846 1.00 82.94 95 LEU A N 1
ATOM 745 C CA . LEU A 1 95 ? 5.071 4.380 -0.579 1.00 82.94 95 LEU A CA 1
ATOM 746 C C . LEU A 1 95 ? 6.187 4.995 -1.444 1.00 82.94 95 LEU A C 1
ATOM 748 O O . LEU A 1 95 ? 6.377 4.572 -2.578 1.00 82.94 95 LEU A O 1
ATOM 752 N N . TYR A 1 96 ? 6.908 5.982 -0.905 1.00 71.75 96 TYR A N 1
ATOM 753 C CA . TYR A 1 96 ? 7.952 6.741 -1.597 1.00 71.75 96 TYR A CA 1
ATOM 754 C C . TYR A 1 96 ? 9.381 6.400 -1.149 1.00 71.75 96 TYR A C 1
ATOM 756 O O . TYR A 1 96 ? 10.318 7.071 -1.585 1.00 71.75 96 TYR A O 1
ATOM 764 N N . LEU A 1 97 ? 9.542 5.431 -0.241 1.00 64.00 97 LEU A N 1
ATOM 765 C CA . LEU A 1 97 ? 10.840 4.962 0.261 1.00 64.00 97 LEU A CA 1
ATOM 766 C C . LEU A 1 97 ? 11.314 3.747 -0.536 1.00 64.00 97 LEU A C 1
ATOM 768 O O . LEU A 1 97 ? 12.536 3.683 -0.793 1.00 64.00 97 LEU A O 1
#